Protein 5DMP (pdb70)

InterPro domains:
  IPR014144 DNA ligase D, 3'-phosphoesterase domain [PF13298] (38-152)
  IPR014144 DNA ligase D, 3'-phosphoesterase domain [TIGR02777] (7-168)

Organism: Methanocella paludicola (strain DSM 17711 / JCM 13418 / NBRC 101707 / SANAE) (NCBI:txid304371)

Nearest PDB structures (foldseek):
  5dmp-assembly1_A  TM=1.006E+00  e=1.310E-33  Methanocella paludicola
  3n9b-assembly1_A  TM=9.170E-01  e=1.274E-15  Pseudomonas aeruginosa
  3n9d-assembly1_A  TM=9.110E-01  e=2.313E-15  Pseudomonas aeruginosa
  3p43-assembly1_A  TM=9.200E-01  e=2.801E-14  Methanosarcina barkeri str. Fusaro
  3ta7-assembly1_A  TM=9.296E-01  e=2.029E-12  Candidatus Korarchaeum cryptofilum OPF8

Radius of gyration: 15.75 Å; Cα contacts (8 Å, |Δi|>4): 390; chains: 1; bounding box: 37×42×32 Å

Solvent-accessible surface area: 9295 Å² total; per-residue (Å²): 190,153,111,54,9,0,0,1,0,25,10,64,27,106,144,95,36,10,8,3,8,1,25,11,66,54,45,0,39,4,1,18,1,63,142,0,0,17,37,23,25,164,47,114,32,76,0,25,41,59,135,68,43,88,52,63,44,2,75,64,27,4,61,30,91,141,76,112,222,31,8,5,12,1,0,0,0,0,35,21,20,7,104,24,37,18,65,116,84,103,175,78,50,128,52,53,20,78,90,0,49,104,98,5,85,0,26,4,59,2,65,7,149,33,0,143,4,18,3,3,4,46,105,32,93,77,58,148,162,199,0,6,38,4,42,18,45,190,87,137,82,162,63,107,67,100,65,11,28,173,58,24,51,48,7,39,80,76,51,47,54,31,80,75,0,46,156,119,52

B-factor: mean 38.87, std 13.52, range [20.0, 100.44]

Secondary structure (DSSP, 8-state):
--SSEEEEEEEESSSEEEEEEEEETTEEEEEEETT---S-TT--EEEEEEEEE-GGGGG--EEE-TTSTT-EEEEEEEEEEEEEGGGSSSTTS---HHHHHHHTEEEEEEE-SS-EEEEEEEE-SSSTTT-EEEEEPP----S----HHHH--S-TTT---HHHHHHH-

Sequence (169 aa):
IKHPIYVIQKHDASHLHYDLRLEMGGVLKSWAVPKGPSLDPKVKRLAMPTEDHPIGYATFEGVIPEGQYGGGTVMVWDIGTYRNLREEKPEGSRMTIEQSYDQGKIEVFLEGKKLKGSYALIRTGGIEKRGWLFFKMKEPHEGSYEDIEKAAPDSVLTGRTMDEIAKEG

Structure (mmCIF, N/CA/C/O backbone):
data_5DMP
#
_entry.id   5DMP
#
_cell.length_a   57.070
_cell.length_b   57.070
_cell.length_c   105.041
_cell.angle_alpha   90.000
_cell.angle_beta   90.000
_cell.angle_gamma   120.000
#
_symmetry.space_group_name_H-M   'P 31 2 1'
#
loop_
_entity.id
_entity.type
_entity.pdbx_description
1 polymer 'Uncharacterized protein'
2 non-polymer 1,2-ETHANEDIOL
3 non-polymer 'MAGNESIUM ION'
4 non-polymer oxido(dioxo)vanadium
5 water water
#
loop_
_atom_site.group_PDB
_atom_site.id
_atom_site.type_symbol
_atom_site.label_atom_id
_atom_site.label_alt_id
_atom_site.label_comp_id
_atom_site.label_asym_id
_atom_site.label_entity_id
_atom_site.label_seq_id
_atom_site.pdbx_PDB_ins_code
_atom_site.Cartn_x
_atom_site.Cartn_y
_atom_site.Cartn_z
_atom_s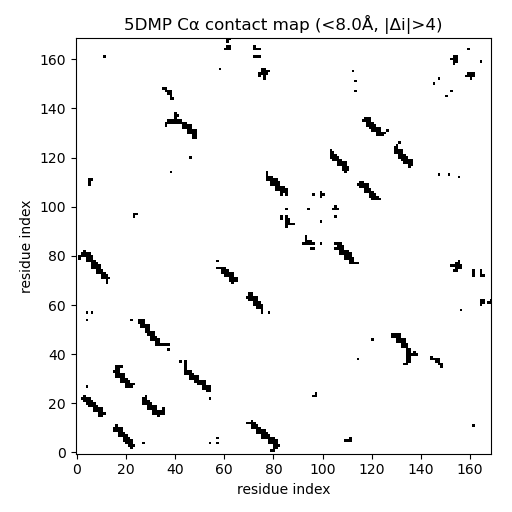ite.occupancy
_atom_site.B_iso_or_equiv
_atom_site.auth_seq_id
_atom_site.auth_comp_id
_atom_site.auth_asym_id
_atom_site.auth_atom_id
_atom_site.pdbx_PDB_model_num
ATOM 1 N N . ILE A 1 1 ? 19.388 11.919 2.766 0.00 30.00 30 ILE A N 1
ATOM 2 C CA . ILE A 1 1 ? 18.780 11.987 1.439 0.00 30.00 30 ILE A CA 1
ATOM 3 C C . ILE A 1 1 ? 18.033 10.800 1.022 1.00 63.53 30 ILE A C 1
ATOM 4 O O . ILE A 1 1 ? 16.897 10.885 1.517 1.00 61.66 30 ILE A O 1
ATOM 9 N N . LYS A 1 2 ? 18.624 9.632 0.754 1.00 59.92 31 LYS A N 1
ATOM 10 C CA . LYS A 1 2 ? 17.845 8.396 0.472 1.00 59.14 31 LYS A CA 1
ATOM 11 C C . LYS A 1 2 ? 17.562 7.593 1.742 1.00 49.87 31 LYS A C 1
ATOM 12 O O . LYS A 1 2 ? 18.356 7.659 2.688 1.00 47.45 31 LYS A O 1
ATOM 18 N N . HIS A 1 3 ? 16.470 6.817 1.715 1.00 39.88 32 HIS A N 1
ATOM 19 C CA . HIS A 1 3 ? 15.978 5.988 2.848 1.00 39.76 32 HIS A CA 1
ATOM 20 C C . HIS A 1 3 ? 16.049 4.475 2.589 1.00 35.43 32 HIS A C 1
ATOM 21 O O . HIS A 1 3 ? 15.927 4.096 1.405 1.00 46.64 32 HIS A O 1
ATOM 28 N N . PRO A 1 4 ? 15.768 3.661 3.616 1.00 36.40 33 PRO A N 1
ATOM 29 C CA . PRO A 1 4 ? 16.355 3.762 4.922 1.00 31.81 33 PRO A CA 1
ATOM 30 C C . PRO A 1 4 ? 17.832 4.034 4.967 1.00 29.54 33 PRO A C 1
ATOM 31 O O . PRO A 1 4 ? 18.593 3.440 4.245 1.00 28.27 33 PRO A O 1
ATOM 35 N N . ILE A 1 5 ? 18.189 5.012 5.764 1.00 25.41 34 ILE A N 1
ATOM 36 C CA . ILE A 1 5 ? 19.573 5.418 5.890 1.00 26.94 34 ILE A CA 1
ATOM 37 C C . ILE A 1 5 ? 20.424 4.359 6.592 1.00 26.57 34 ILE A C 1
ATOM 38 O O . ILE A 1 5 ? 20.006 3.769 7.596 1.00 27.36 34 ILE A O 1
ATOM 43 N N . TYR A 1 6 ? 21.647 4.191 6.071 1.00 25.63 35 TYR A N 1
ATOM 44 C CA . TYR A 1 6 ? 22.797 3.512 6.758 1.00 24.82 35 TYR A CA 1
ATOM 45 C C . TYR A 1 6 ? 23.866 4.608 6.836 1.00 24.38 35 TYR A C 1
ATOM 46 O O . TYR A 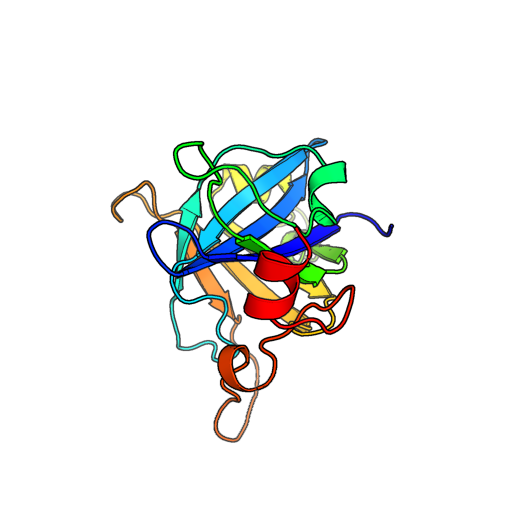1 6 ? 24.091 5.389 5.848 1.00 26.25 35 TYR A O 1
ATOM 55 N N . VAL A 1 7 ? 24.507 4.732 7.993 1.00 24.25 36 VAL A N 1
ATOM 56 C CA . VAL A 1 7 ? 25.644 5.659 8.121 1.00 23.80 36 VAL A CA 1
ATOM 57 C C . VAL A 1 7 ? 26.654 5.065 9.106 1.00 24.39 36 VAL A C 1
ATOM 58 O O . VAL A 1 7 ? 26.276 4.346 10.053 1.00 23.50 36 VAL A O 1
ATOM 62 N N . ILE A 1 8 ? 27.930 5.365 8.893 1.00 23.69 37 ILE A N 1
ATOM 63 C CA . ILE A 1 8 ? 28.940 5.124 9.893 1.00 23.52 37 ILE A CA 1
ATOM 64 C C . ILE A 1 8 ? 29.639 6.457 10.110 1.00 24.96 37 ILE A C 1
ATOM 65 O O . ILE A 1 8 ? 30.139 7.105 9.132 1.00 26.80 37 ILE A O 1
ATOM 70 N N . GLN A 1 9 ? 29.727 6.844 11.372 1.00 21.38 38 GLN A N 1
ATOM 71 C CA . GLN A 1 9 ? 30.532 8.031 11.703 1.00 25.97 38 GLN A CA 1
ATOM 72 C C . GLN A 1 9 ? 31.802 7.541 12.380 1.00 30.33 38 GLN A C 1
ATOM 73 O O . GLN A 1 9 ? 31.754 6.630 13.218 1.00 32.02 38 GLN A O 1
ATOM 79 N N . LYS A 1 10 ? 32.930 8.120 11.980 1.00 28.61 39 LYS A N 1
ATOM 80 C CA . LYS A 1 10 ? 34.217 7.811 12.643 1.00 27.76 39 LYS A CA 1
ATOM 81 C C . LYS A 1 10 ? 34.351 8.873 13.725 1.00 30.36 39 LYS A C 1
ATOM 82 O O . LYS A 1 10 ? 34.148 10.103 13.490 1.00 27.62 39 LYS A O 1
ATOM 88 N N . HIS A 1 11 ? 34.675 8.431 14.954 1.00 28.42 40 HIS A N 1
ATOM 89 C CA . HIS A 1 11 ? 34.462 9.270 16.068 1.00 32.42 40 HIS A CA 1
ATOM 90 C C . HIS A 1 11 ? 35.711 9.256 16.924 1.00 35.25 40 HIS A C 1
ATOM 91 O O . HIS A 1 11 ? 36.087 8.228 17.518 1.00 38.88 40 HIS A O 1
ATOM 98 N N . ASP A 1 12 ? 36.385 10.376 16.950 1.00 36.03 41 ASP A N 1
ATOM 99 C CA . ASP A 1 12 ? 37.571 10.488 17.798 1.00 42.31 41 ASP A CA 1
ATOM 100 C C . ASP A 1 12 ? 37.129 11.084 19.115 1.00 48.83 41 ASP A C 1
ATOM 101 O O . ASP A 1 12 ? 37.002 12.306 19.225 1.00 43.65 41 ASP A O 1
ATOM 106 N N . ALA A 1 13 ? 36.855 10.192 20.075 1.00 59.58 42 ALA A N 1
ATOM 107 C CA . ALA A 1 13 ? 36.387 10.513 21.428 1.00 62.40 42 ALA A CA 1
ATOM 108 C C . ALA A 1 13 ? 37.479 10.173 22.455 1.00 69.20 42 ALA A C 1
ATOM 109 O O . ALA A 1 13 ? 38.677 10.440 22.217 1.00 62.90 42 ALA A O 1
ATOM 111 N N . SER A 1 14 ? 37.061 9.595 23.589 1.00 69.92 43 SER A N 1
ATOM 112 C CA . SER A 1 14 ? 37.979 9.020 24.576 1.00 72.05 43 SER A CA 1
ATOM 113 C C . SER A 1 14 ? 39.012 8.161 23.830 1.00 79.29 43 SER A C 1
ATOM 114 O O . SER A 1 14 ? 40.236 8.438 23.849 1.00 70.44 43 SER A O 1
ATOM 117 N N . HIS A 1 15 ? 38.495 7.132 23.150 1.00 70.40 44 HIS A N 1
ATOM 118 C CA . HIS A 1 15 ? 39.266 6.388 22.159 1.00 57.90 44 HIS A CA 1
ATOM 119 C C . HIS A 1 15 ? 38.618 6.585 20.779 1.00 56.67 44 HIS A C 1
ATOM 120 O O . HIS A 1 15 ? 37.451 7.023 20.667 1.00 58.02 44 HIS A O 1
ATOM 127 N N . LEU A 1 16 ? 39.392 6.285 19.741 1.00 45.53 45 LEU A N 1
ATOM 128 C CA . LEU A 1 16 ? 38.894 6.272 18.372 1.00 47.87 45 LEU A CA 1
ATOM 129 C C . LEU A 1 16 ? 37.883 5.103 18.221 1.00 49.44 45 LEU A C 1
ATOM 130 O O . LEU A 1 16 ? 38.200 3.971 18.591 1.00 44.60 45 LEU A O 1
ATOM 135 N N . HIS A 1 17 ? 36.665 5.362 17.736 1.00 34.05 46 HIS A N 1
ATOM 136 C CA . HIS A 1 17 ? 35.756 4.291 17.433 1.00 33.78 46 HIS A CA 1
ATOM 137 C C . HIS A 1 17 ? 34.813 4.673 16.278 1.00 32.62 46 HIS A C 1
ATOM 138 O O . HIS A 1 17 ? 34.880 5.787 15.743 1.00 34.21 46 HIS A O 1
ATOM 145 N N . TYR A 1 18 ? 34.002 3.725 15.842 1.00 28.65 47 TYR A N 1
ATOM 146 C CA . TYR A 1 18 ? 33.113 3.989 14.717 1.00 29.81 47 TYR A CA 1
ATOM 147 C C . TYR A 1 18 ? 31.717 3.850 15.302 1.00 35.22 47 TYR A C 1
ATOM 148 O O . TYR A 1 18 ? 31.521 3.112 16.282 1.00 40.89 47 TYR A O 1
ATOM 157 N N . ASP A 1 19 ? 30.768 4.624 14.803 1.00 29.95 48 ASP A N 1
ATOM 158 C CA . ASP A 1 19 ? 29.374 4.444 15.219 1.00 28.99 48 ASP A CA 1
ATOM 159 C C . ASP A 1 19 ? 28.637 4.027 13.994 1.00 26.44 48 ASP A C 1
ATOM 160 O O . ASP A 1 19 ? 28.568 4.770 12.989 1.00 27.24 48 ASP A O 1
ATOM 165 N N . LEU A 1 20 ? 28.036 2.845 14.055 1.00 25.35 49 LEU A N 1
ATOM 166 C CA . LEU A 1 20 ? 27.208 2.377 12.962 1.00 25.39 49 LEU A CA 1
ATOM 167 C C . LEU A 1 20 ? 25.723 2.689 13.253 1.00 24.91 49 LEU A C 1
ATOM 168 O O . LEU A 1 20 ? 25.265 2.434 14.371 1.00 25.69 49 LEU A O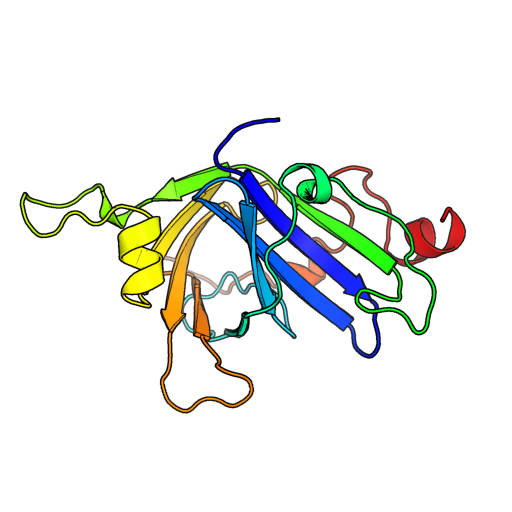 1
ATOM 173 N N . ARG A 1 21 ? 24.974 3.170 12.248 1.00 23.67 50 ARG A N 1
ATOM 174 C CA . ARG A 1 21 ? 23.525 3.432 12.547 1.00 24.25 50 ARG A CA 1
ATOM 175 C C . ARG A 1 21 ? 22.671 3.007 11.396 1.00 24.76 50 ARG A C 1
ATOM 176 O O . ARG A 1 21 ? 23.041 3.108 10.202 1.00 24.00 50 ARG A O 1
ATOM 184 N N . LEU A 1 22 ? 21.513 2.466 11.719 1.00 22.22 51 LEU A N 1
ATOM 185 C CA . LEU A 1 22 ? 20.623 2.057 10.682 1.00 22.66 51 LEU A CA 1
ATOM 186 C C . LEU A 1 22 ? 19.223 2.642 11.008 1.00 24.43 51 LEU A C 1
ATOM 187 O O . LEU A 1 22 ? 18.716 2.456 12.147 1.00 26.39 51 LEU A O 1
ATOM 192 N N . GLU A 1 23 ? 18.593 3.206 9.998 1.00 24.42 52 GLU A N 1
ATOM 193 C CA . GLU A 1 23 ? 17.229 3.793 10.212 1.00 26.88 52 GLU A CA 1
ATOM 194 C C . GLU A 1 23 ? 16.173 2.726 10.358 1.00 29.05 52 GLU A C 1
ATOM 195 O O . GLU A 1 23 ? 15.997 1.882 9.442 1.00 29.16 52 GLU A O 1
ATOM 201 N N . MET A 1 24 ? 15.453 2.756 11.484 1.00 29.99 53 MET A N 1
ATOM 202 C CA . MET A 1 24 ? 14.199 1.994 11.596 1.00 33.44 53 MET A CA 1
ATOM 203 C C . MET A 1 24 ? 13.270 2.609 12.644 1.00 40.93 53 MET A C 1
ATOM 204 O O . MET A 1 24 ? 13.741 3.281 13.595 1.00 38.16 53 MET A O 1
ATOM 209 N N . GLY A 1 25 ? 11.958 2.414 12.454 1.00 42.50 54 GLY A N 1
ATOM 210 C CA . GLY A 1 25 ? 10.966 2.950 13.407 1.00 46.41 54 GLY A CA 1
ATOM 211 C C . GLY A 1 25 ? 11.152 4.431 13.731 1.00 44.95 54 GLY A C 1
ATOM 212 O O . GLY A 1 25 ? 11.003 4.858 14.891 1.00 46.61 54 GLY A O 1
ATOM 213 N N . GLY A 1 26 ? 11.525 5.187 12.708 1.00 37.91 55 GLY A N 1
ATOM 214 C CA . GLY A 1 26 ? 11.671 6.626 12.738 1.00 42.24 55 GLY A CA 1
ATOM 215 C C . GLY A 1 26 ? 12.922 7.171 13.397 1.00 40.68 55 GLY A C 1
ATOM 216 O O . GLY A 1 26 ? 12.997 8.339 13.615 1.00 39.49 55 GLY A O 1
ATOM 217 N N . VAL A 1 27 ? 13.905 6.348 13.745 1.00 35.93 56 VAL A N 1
ATOM 218 C CA . VAL A 1 27 ? 15.126 6.881 14.397 1.00 30.48 56 VAL A CA 1
ATOM 219 C C . VAL A 1 27 ? 16.338 6.141 13.774 1.00 31.32 56 VAL A C 1
ATOM 220 O O . VAL A 1 27 ? 16.125 5.239 12.993 1.00 32.84 56 VAL A O 1
ATOM 224 N N . LEU A 1 28 ? 17.544 6.484 14.209 1.00 27.56 57 LEU A N 1
ATOM 225 C CA . LEU A 1 28 ? 18.735 5.744 13.782 1.00 26.56 57 LEU A CA 1
ATOM 226 C C . LEU A 1 28 ? 19.132 4.857 14.973 1.00 25.08 57 LEU A C 1
ATOM 227 O O . LEU A 1 28 ? 19.626 5.347 15.997 1.00 28.46 57 LEU A O 1
ATOM 232 N N . LYS A 1 29 ? 18.914 3.537 14.866 1.00 26.43 58 LYS A N 1
ATOM 233 C CA . LYS A 1 29 ? 19.413 2.601 15.859 1.00 26.19 58 LYS A CA 1
ATOM 234 C C . LYS A 1 29 ? 20.941 2.517 15.727 1.00 25.92 58 LYS A C 1
ATOM 235 O O . LYS A 1 29 ? 21.428 2.443 14.596 1.00 25.94 58 LYS A O 1
ATOM 241 N N . SER A 1 30 ? 21.673 2.551 16.844 1.00 25.03 59 SER A N 1
ATOM 242 C CA . SER A 1 30 ? 23.082 2.898 16.794 1.00 25.65 59 SER A CA 1
ATOM 243 C C . SER A 1 30 ? 23.879 1.851 17.578 1.00 30.02 59 SER A C 1
ATOM 244 O O . SER A 1 30 ? 23.426 1.365 18.608 1.00 28.97 59 SER A O 1
ATOM 247 N N . TRP A 1 31 ? 25.109 1.633 17.150 1.00 24.15 60 TRP A N 1
ATOM 248 C CA . TRP A 1 31 ? 26.053 0.783 17.867 1.00 26.12 60 TRP A CA 1
ATOM 249 C C . TRP A 1 31 ? 27.416 1.429 17.788 1.00 30.31 60 TRP A C 1
ATOM 250 O O . TRP A 1 31 ? 27.802 1.988 16.725 1.00 28.28 60 TRP A O 1
ATOM 261 N N . ALA A 1 32 ? 28.201 1.317 18.860 1.00 25.65 61 ALA A N 1
ATOM 262 C CA . ALA A 1 32 ? 29.588 1.752 18.784 1.00 27.67 61 ALA A CA 1
ATOM 263 C C . ALA A 1 32 ? 30.444 0.550 18.389 1.00 30.37 61 ALA A C 1
ATOM 264 O O . ALA A 1 32 ? 30.355 -0.508 19.026 1.00 33.27 61 ALA A O 1
ATOM 266 N N . VAL A 1 33 ? 31.295 0.725 17.389 1.00 27.55 62 VAL A N 1
ATOM 267 C CA . VAL A 1 33 ? 32.091 -0.376 16.867 1.00 28.45 62 VAL A CA 1
ATOM 268 C C . VAL A 1 33 ? 33.541 0.024 16.997 1.00 31.90 62 VAL A C 1
ATOM 269 O O . VAL A 1 33 ? 34.092 0.728 16.128 1.00 32.09 62 VAL A O 1
ATOM 273 N N . PRO A 1 34 ? 34.195 -0.390 18.099 1.00 35.89 63 PRO A N 1
ATOM 274 C CA . PRO A 1 34 ? 35.570 0.074 18.384 1.00 36.41 63 PRO A CA 1
ATOM 275 C C . PRO A 1 34 ? 36.540 0.052 17.239 1.00 37.34 63 PRO A C 1
ATOM 276 O O . PRO A 1 34 ? 37.184 1.099 16.999 1.00 46.89 63 PRO A O 1
ATOM 280 N N . LYS A 1 35 ? 36.620 -1.033 16.468 1.00 33.60 64 LYS A N 1
ATOM 281 C CA . LYS A 1 35 ? 37.668 -1.108 15.411 1.00 36.49 64 LYS A CA 1
ATOM 282 C C . LYS A 1 35 ? 37.070 -0.872 14.014 1.00 37.60 64 LYS A C 1
ATOM 283 O O . LYS A 1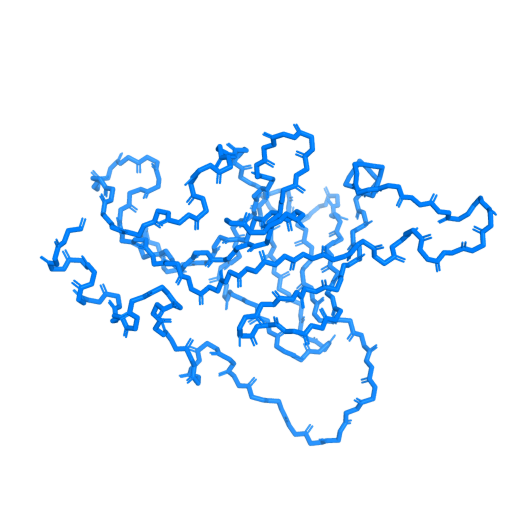 35 ? 37.754 -0.943 12.964 1.00 35.60 64 LYS A O 1
ATOM 289 N N . GLY A 1 36 ? 35.797 -0.532 13.984 1.00 32.12 65 GLY A N 1
ATOM 290 C CA . GLY A 1 36 ? 35.191 -0.278 12.643 1.00 31.05 65 GLY A CA 1
ATOM 291 C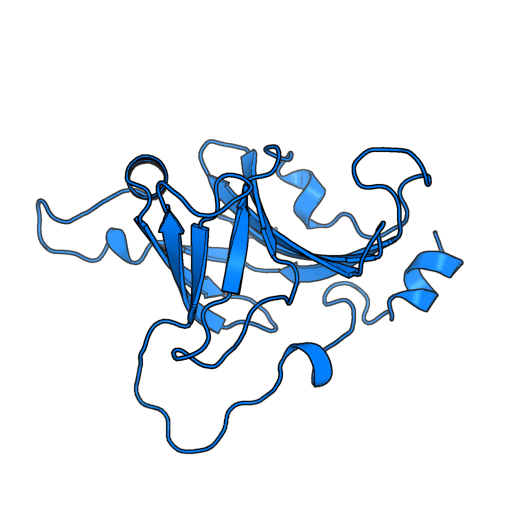 C . GLY A 1 36 ? 34.854 -1.550 11.861 1.00 33.15 65 GLY A C 1
ATOM 292 O O . GLY A 1 36 ? 35.124 -2.702 12.338 1.00 34.66 65 GLY A O 1
ATOM 293 N N . PRO A 1 37 ? 34.215 -1.401 10.674 1.00 28.77 66 PRO A N 1
ATOM 294 C CA . PRO A 1 37 ? 33.780 -2.552 9.912 1.00 28.85 66 PRO A CA 1
ATOM 295 C C . PRO A 1 37 ? 35.007 -3.262 9.343 1.00 30.64 66 PRO A C 1
ATOM 296 O O . PRO A 1 37 ? 36.074 -2.617 9.193 1.00 33.05 66 PRO A O 1
ATOM 300 N N . SER A 1 38 ? 34.846 -4.547 9.084 1.00 29.56 67 SER A N 1
ATOM 301 C CA . SER A 1 38 ? 35.871 -5.262 8.328 1.00 33.29 67 SER A CA 1
ATOM 302 C C . SER A 1 38 ? 35.209 -5.821 7.077 1.00 32.64 67 SER A C 1
ATOM 303 O O . SER A 1 38 ? 34.043 -6.284 7.112 1.00 32.84 67 SER A O 1
ATOM 306 N N . LEU A 1 39 ? 35.957 -5.837 5.952 1.00 28.95 68 LEU A N 1
ATOM 307 C CA . LEU A 1 39 ? 35.463 -6.460 4.709 1.00 28.57 68 LEU A CA 1
ATOM 308 C C . LEU A 1 39 ? 35.592 -7.963 4.738 1.00 28.00 68 LEU A C 1
ATOM 309 O O . LEU A 1 39 ? 35.035 -8.651 3.865 1.00 28.31 68 LEU A O 1
ATOM 314 N N . ASP A 1 40 ? 36.346 -8.498 5.726 1.00 28.63 69 ASP A N 1
ATOM 315 C CA . ASP A 1 40 ? 36.651 -9.952 5.787 1.00 31.18 69 ASP A CA 1
ATOM 316 C C . ASP A 1 40 ? 35.584 -10.674 6.612 1.00 29.28 69 ASP A C 1
ATOM 317 O O . ASP A 1 40 ? 35.434 -10.339 7.775 1.00 31.38 69 ASP A O 1
ATOM 322 N N . PRO A 1 41 ? 34.808 -11.603 6.026 1.00 27.29 70 PRO A N 1
ATOM 323 C CA . PRO A 1 41 ? 33.747 -12.370 6.701 1.00 27.28 70 PRO A CA 1
ATOM 324 C C . PRO A 1 41 ? 34.225 -13.274 7.831 1.00 33.08 70 PRO A C 1
ATOM 325 O O . PRO A 1 41 ? 33.391 -13.777 8.530 1.00 33.72 70 PRO A O 1
ATOM 329 N N . LYS A 1 42 ? 35.545 -13.464 7.971 1.00 33.27 71 LYS A N 1
ATOM 330 C CA . LYS A 1 42 ? 36.120 -14.181 9.135 1.00 34.22 71 LYS A CA 1
ATOM 331 C C . LYS A 1 42 ? 36.380 -13.268 10.353 1.00 37.67 71 LYS A C 1
ATOM 332 O O . LYS A 1 42 ? 36.708 -13.733 11.463 1.00 40.49 71 LYS A O 1
ATOM 338 N N . VAL A 1 43 ? 36.274 -11.952 10.186 1.00 33.19 72 VAL A N 1
ATOM 339 C CA . VAL A 1 43 ? 36.584 -11.077 11.268 1.00 32.02 72 VAL A CA 1
ATOM 340 C C . VAL A 1 43 ? 35.295 -10.740 12.018 1.00 36.58 72 VAL A C 1
ATOM 341 O O . VAL A 1 43 ? 34.286 -10.343 11.411 1.00 33.27 72 VAL A O 1
ATOM 345 N N . LYS A 1 44 ? 35.314 -10.947 13.340 1.00 31.09 73 LYS A N 1
ATOM 346 C CA . LYS A 1 44 ? 34.148 -10.623 14.136 1.00 32.61 73 LYS A CA 1
ATOM 347 C C . LYS A 1 44 ? 34.434 -9.286 14.763 1.00 31.27 73 LYS A C 1
ATOM 348 O O . LYS A 1 44 ? 35.414 -9.150 15.507 1.00 32.53 73 LYS A O 1
ATOM 354 N N . ARG A 1 45 ? 33.564 -8.310 14.524 1.00 26.64 74 ARG A N 1
ATOM 355 C CA . ARG A 1 45 ? 33.737 -7.039 15.232 1.00 26.60 74 ARG A CA 1
ATOM 356 C C . ARG A 1 45 ? 32.694 -6.934 16.347 1.00 28.24 74 ARG A C 1
ATOM 357 O O . ARG A 1 45 ? 31.570 -7.466 16.213 1.00 33.16 74 ARG A O 1
ATOM 365 N N . LEU A 1 46 ? 33.056 -6.347 17.470 1.00 26.34 75 LEU A N 1
ATOM 366 C CA . LEU A 1 46 ? 32.001 -6.220 18.511 1.00 26.97 75 LEU A CA 1
ATOM 367 C C . LEU A 1 46 ? 31.288 -4.855 18.314 1.00 27.85 75 LEU A C 1
ATOM 368 O O . LEU A 1 46 ? 31.934 -3.918 17.930 1.00 28.05 75 LEU A O 1
ATOM 373 N N . ALA A 1 47 ? 30.006 -4.819 18.623 1.00 28.36 76 ALA A N 1
ATOM 374 C CA . ALA A 1 47 ? 29.137 -3.649 18.299 1.00 29.17 76 ALA A CA 1
ATOM 375 C C . ALA A 1 47 ? 28.316 -3.436 19.553 1.00 25.29 76 ALA A C 1
ATOM 376 O O . ALA A 1 47 ? 27.499 -4.274 19.930 1.00 30.17 76 ALA A O 1
ATOM 378 N N . MET A 1 48 ? 28.591 -2.354 20.251 1.00 30.33 77 MET A N 1
ATOM 379 C CA . MET A 1 48 ? 27.910 -2.060 21.529 1.00 31.22 77 MET A CA 1
ATOM 380 C C . MET A 1 48 ? 26.748 -1.053 21.298 1.00 32.57 77 MET A C 1
ATOM 381 O O . MET A 1 48 ? 27.006 0.073 20.891 1.00 29.41 77 MET A O 1
ATOM 386 N N . PRO A 1 49 ? 25.504 -1.451 21.572 1.00 30.42 78 PRO A N 1
ATOM 387 C CA . PRO A 1 49 ? 24.347 -0.565 21.397 1.00 31.18 78 PRO A CA 1
ATOM 388 C C . PRO A 1 49 ? 24.491 0.749 22.137 1.00 36.56 78 PRO A C 1
ATOM 389 O O . PRO A 1 49 ? 24.986 0.807 23.284 1.00 31.32 78 PRO A O 1
ATOM 393 N N . THR A 1 50 ? 24.118 1.827 21.449 1.00 30.09 79 THR A N 1
ATOM 394 C CA . THR A 1 50 ? 24.144 3.141 22.058 1.00 31.04 79 THR A CA 1
ATOM 395 C C . THR A 1 50 ? 22.772 3.749 21.880 1.00 27.40 79 THR A C 1
ATOM 396 O O . THR A 1 50 ? 21.821 3.120 21.385 1.00 29.98 79 THR A O 1
ATOM 400 N N . GLU A 1 51 ? 22.625 5.000 22.261 1.00 28.29 80 GLU A N 1
ATOM 401 C CA . GLU A 1 51 ? 21.331 5.628 22.176 1.00 28.16 80 GLU A CA 1
ATOM 402 C C . GLU A 1 51 ? 20.812 5.761 20.776 1.00 26.65 80 GLU A C 1
ATOM 403 O O . GLU A 1 51 ? 21.588 6.144 19.834 1.00 30.28 80 GLU A O 1
ATOM 409 N N . ASP A 1 52 ? 19.496 5.665 20.630 1.00 28.39 81 ASP A N 1
ATOM 410 C CA . ASP A 1 52 ? 18.895 6.025 19.358 1.00 31.14 81 ASP A CA 1
ATOM 411 C C . ASP A 1 52 ? 19.212 7.483 19.014 1.00 30.25 81 ASP A C 1
ATOM 412 O O . ASP A 1 52 ? 19.290 8.320 19.926 1.00 30.36 81 ASP A O 1
ATOM 417 N N . HIS A 1 53 ? 19.435 7.772 17.736 1.00 28.27 82 HIS A N 1
ATOM 418 C CA . HIS A 1 53 ? 19.750 9.157 17.272 1.00 28.99 82 HIS A CA 1
ATOM 419 C C . HIS A 1 53 ? 18.664 9.615 16.319 1.00 28.20 82 HIS A C 1
ATOM 420 O O . HIS A 1 53 ? 18.020 8.817 15.680 1.00 29.17 82 HIS A O 1
ATOM 427 N N . PRO A 1 54 ? 18.472 10.948 16.189 1.00 27.87 83 PRO A N 1
ATOM 428 C CA . PRO A 1 54 ? 17.535 11.441 15.204 1.00 29.17 83 PRO A CA 1
ATOM 429 C C . PRO A 1 54 ? 18.070 11.191 13.748 1.00 27.24 83 PRO A C 1
ATOM 430 O O . PRO A 1 54 ? 19.279 11.225 13.517 1.00 27.47 83 PRO A O 1
ATOM 434 N N . ILE A 1 55 ? 17.171 10.972 12.828 1.00 28.45 84 ILE A N 1
ATOM 435 C CA . ILE A 1 55 ? 17.520 10.757 11.395 1.00 29.90 84 ILE A CA 1
ATOM 436 C C . ILE A 1 55 ? 18.435 11.848 10.870 1.00 31.20 84 ILE A C 1
ATOM 437 O O . ILE A 1 55 ? 19.406 11.532 10.175 1.00 29.29 84 ILE A O 1
ATOM 442 N N . GLY A 1 56 ? 18.224 13.117 11.260 1.00 29.56 85 GLY A N 1
ATOM 443 C CA . GLY A 1 56 ? 19.060 14.196 10.729 1.00 28.86 85 GLY A CA 1
ATOM 444 C C . GLY A 1 56 ? 20.519 14.181 11.218 1.00 32.15 85 GLY A C 1
ATOM 445 O O . GLY A 1 56 ? 21.389 14.779 10.589 1.00 33.45 85 GLY A O 1
ATOM 446 N N . TYR A 1 57 ? 20.814 13.455 12.314 1.00 28.45 86 TYR A N 1
ATOM 447 C CA . TYR A 1 57 ? 22.209 13.254 12.745 1.00 26.65 86 TYR A CA 1
ATOM 448 C C . TYR A 1 57 ? 23.089 12.490 11.754 1.00 27.04 86 TYR A C 1
ATOM 449 O O . TYR A 1 57 ? 24.334 12.564 11.820 1.00 27.50 86 TYR A O 1
ATOM 458 N N . ALA A 1 58 ? 22.476 11.787 10.808 1.00 26.57 87 ALA A N 1
ATOM 459 C CA . ALA A 1 58 ? 23.304 11.009 9.827 1.00 25.21 87 ALA A CA 1
ATOM 460 C C . ALA A 1 58 ? 24.345 11.847 9.054 1.00 30.63 87 ALA A C 1
ATOM 461 O O . ALA A 1 58 ? 25.404 11.347 8.636 1.00 32.17 87 ALA A O 1
ATOM 463 N N . THR A 1 59 ? 24.072 13.138 8.836 1.00 29.01 88 THR A N 1
ATOM 464 C CA . THR A 1 59 ? 25.072 13.973 8.111 1.00 26.72 88 THR A CA 1
ATOM 465 C C . THR A 1 59 ? 25.790 14.935 9.064 1.00 30.72 88 THR A C 1
ATOM 466 O O . THR A 1 59 ? 26.450 15.868 8.597 1.00 30.11 88 THR A O 1
ATOM 470 N N . PHE A 1 60 ? 25.720 14.710 10.387 1.00 27.46 89 PHE A N 1
ATOM 471 C CA . PHE A 1 60 ? 26.471 15.555 11.302 1.00 27.82 89 PHE A CA 1
ATOM 472 C C . PHE A 1 60 ? 27.967 15.254 11.179 1.00 31.78 89 PHE A C 1
ATOM 473 O O . PHE A 1 60 ? 28.377 14.082 11.369 1.00 28.34 89 PHE A O 1
ATOM 481 N N . GLU A 1 61 ? 28.778 16.282 10.863 1.00 26.40 90 GLU A N 1
ATOM 482 C CA . GLU A 1 61 ? 30.235 16.126 10.814 1.00 28.32 90 GLU A CA 1
ATOM 483 C C . GLU A 1 61 ? 30.778 17.380 11.465 1.00 30.58 90 GLU A C 1
ATOM 484 O O . GLU A 1 61 ? 30.398 18.457 11.004 1.00 31.39 90 GLU A O 1
ATOM 490 N N . GLY A 1 62 ? 31.573 17.284 12.526 1.00 27.75 91 GLY A N 1
ATOM 491 C CA . GLY A 1 62 ? 31.999 18.527 13.253 1.00 29.62 91 GLY A CA 1
ATOM 492 C C . GLY A 1 62 ? 32.482 18.132 14.642 1.00 34.69 91 GLY A C 1
ATOM 493 O O . GLY A 1 62 ? 32.909 17.005 14.852 1.00 32.72 91 GLY A O 1
ATOM 494 N N . VAL A 1 63 ? 32.356 19.021 15.614 1.00 28.50 92 VAL A N 1
ATOM 495 C CA . VAL A 1 63 ? 32.992 18.795 16.901 1.00 30.89 92 VAL A CA 1
ATOM 496 C C . VAL A 1 63 ? 31.944 18.953 17.981 1.00 33.73 92 VAL A C 1
ATOM 497 O O . VAL A 1 63 ? 31.162 19.900 17.944 1.00 31.85 92 VAL A O 1
ATOM 501 N N . ILE A 1 64 ? 31.941 17.997 18.920 1.00 31.23 93 ILE A N 1
ATOM 502 C CA . ILE A 1 64 ? 31.060 18.048 20.123 1.00 32.65 93 ILE A CA 1
ATOM 503 C C . ILE A 1 64 ? 31.961 18.385 21.313 1.00 35.74 93 ILE A C 1
ATOM 504 O O . ILE A 1 64 ? 33.083 17.848 21.398 1.00 32.11 93 ILE A O 1
ATOM 509 N N . PRO A 1 65 ? 31.534 19.322 22.195 1.00 34.47 94 PRO A N 1
ATOM 510 C CA . PRO A 1 65 ? 32.467 19.714 23.298 1.00 34.84 94 PRO A CA 1
ATOM 511 C C . PRO A 1 65 ? 32.957 18.509 24.129 1.00 31.57 94 PRO A C 1
ATOM 512 O O . PRO A 1 65 ? 32.163 17.596 24.462 1.00 34.43 94 PRO A O 1
ATOM 516 N N . GLU A 1 66 ? 34.258 18.526 24.394 1.00 39.05 95 GLU A N 1
ATOM 517 C CA . GLU A 1 66 ? 34.944 17.574 25.265 1.00 47.12 95 GLU A CA 1
ATOM 518 C C . GLU A 1 66 ? 34.228 17.549 26.600 1.00 48.57 95 GLU A C 1
ATOM 519 O O . GLU A 1 66 ? 33.888 18.602 27.165 1.00 50.06 95 GLU A O 1
ATOM 525 N N . GLY A 1 67 ? 33.930 16.362 27.068 1.00 44.13 96 GLY A N 1
ATOM 526 C CA . GLY A 1 67 ? 33.206 16.215 28.332 1.00 46.88 96 GLY A CA 1
ATOM 527 C C . GLY A 1 67 ? 31.723 15.939 28.172 1.00 50.60 96 GLY A C 1
ATOM 528 O O . GLY A 1 67 ? 31.049 15.648 29.174 1.00 49.86 96 GLY A O 1
ATOM 529 N N . GLN A 1 68 ? 31.194 16.015 26.939 1.00 36.29 97 GLN A N 1
ATOM 530 C CA . GLN A 1 68 ? 29.807 15.632 26.705 1.00 33.31 97 GLN A CA 1
ATOM 531 C C . GLN A 1 68 ? 29.718 14.277 26.157 1.00 32.94 97 GLN A C 1
ATOM 532 O O . GLN A 1 68 ? 30.688 13.813 25.574 1.00 41.02 97 GLN A O 1
ATOM 538 N N . TYR A 1 69 ? 28.561 13.635 26.270 1.00 33.86 98 TYR A N 1
ATOM 539 C CA . TYR A 1 69 ? 28.335 12.410 25.507 1.00 38.13 98 TYR A CA 1
ATOM 540 C C . TYR A 1 69 ? 28.462 12.750 24.028 1.00 45.01 98 TYR A C 1
ATOM 541 O O . TYR A 1 69 ? 27.854 13.698 23.561 1.00 37.85 98 TYR A O 1
ATOM 550 N N . GLY A 1 70 ? 29.286 11.973 23.320 1.00 47.70 99 GLY A N 1
ATOM 551 C CA . GLY A 1 70 ? 29.516 12.188 21.901 1.00 44.85 99 GLY A CA 1
ATOM 552 C C . GLY A 1 70 ? 30.648 13.159 21.706 1.00 41.65 99 GLY A C 1
ATOM 553 O O . GLY A 1 70 ? 30.913 13.526 20.562 1.00 50.28 99 GLY A O 1
ATOM 554 N N . GLY A 1 71 ? 31.291 13.589 22.817 1.00 39.06 100 GLY A N 1
ATOM 555 C CA . GLY A 1 71 ? 32.428 14.563 22.873 1.00 39.42 100 GLY A CA 1
ATOM 556 C C . GLY A 1 71 ? 33.591 14.157 21.958 1.00 49.49 100 GLY A C 1
ATOM 557 O O . GLY A 1 71 ? 33.935 12.959 21.903 1.00 45.45 100 GLY A O 1
ATOM 558 N N . GLY A 1 72 ? 34.182 15.132 21.251 1.00 39.54 101 GLY A N 1
ATOM 559 C CA . GLY A 1 72 ? 35.267 14.861 20.281 1.00 33.35 101 GLY A CA 1
ATOM 560 C C . GLY A 1 72 ? 34.883 15.220 18.837 1.00 32.84 101 GLY A C 1
ATOM 561 O O . GLY A 1 72 ? 33.995 16.081 18.601 1.00 34.83 101 GLY A O 1
ATOM 562 N N . THR A 1 73 ? 35.572 14.599 17.893 1.00 28.27 102 THR A N 1
ATOM 563 C CA . THR A 1 73 ? 35.427 14.951 16.462 1.00 30.48 102 THR A CA 1
ATOM 564 C C . THR A 1 73 ? 34.647 13.843 15.811 1.00 30.21 102 THR A C 1
ATOM 565 O O . THR A 1 73 ? 34.928 12.698 16.038 1.00 28.69 102 THR A O 1
ATOM 569 N N . VAL A 1 74 ? 33.668 14.219 14.993 1.00 27.91 103 VAL A N 1
ATOM 570 C CA . VAL A 1 74 ? 32.789 13.276 14.335 1.00 25.21 103 VAL A CA 1
ATOM 571 C C . VAL A 1 74 ? 32.915 13.483 12.840 1.00 28.58 103 VAL A C 1
ATOM 572 O O . VAL A 1 74 ? 32.729 14.612 12.340 1.00 30.60 103 VAL A O 1
ATOM 576 N N . MET A 1 75 ? 33.237 12.402 12.147 1.00 25.94 104 MET A N 1
ATOM 577 C CA . MET A 1 75 ? 33.353 12.399 10.703 1.00 27.57 104 MET A CA 1
ATOM 578 C C . MET A 1 75 ? 32.278 11.511 10.123 1.00 25.82 104 MET A C 1
ATOM 579 O O . MET A 1 75 ? 32.053 10.413 10.645 1.00 28.48 104 MET A O 1
ATOM 584 N N . VAL A 1 76 ? 31.644 11.911 9.026 1.00 26.67 105 VAL A N 1
ATOM 585 C CA . VAL A 1 76 ? 30.702 11.019 8.363 1.00 25.49 105 VAL A CA 1
ATOM 586 C C . VAL A 1 76 ? 31.576 10.180 7.466 1.00 25.63 105 VAL A C 1
ATOM 587 O O . VAL A 1 76 ? 32.067 10.624 6.422 1.00 25.78 105 VAL A O 1
ATOM 591 N N . TRP A 1 77 ? 31.819 8.960 7.926 1.00 25.36 106 TRP A N 1
ATOM 592 C CA . TRP A 1 77 ? 32.804 8.088 7.336 1.00 27.64 106 TRP A CA 1
ATOM 593 C C . TRP A 1 77 ? 32.236 7.278 6.159 1.00 25.71 106 TRP A C 1
ATOM 594 O O . TRP A 1 77 ? 32.953 7.005 5.199 1.00 26.47 106 TRP A O 1
ATOM 605 N N . ASP A 1 78 ? 30.948 6.854 6.203 1.00 22.88 107 ASP A N 1
ATOM 606 C CA . ASP A 1 78 ? 30.323 6.260 5.052 1.00 23.68 107 ASP A CA 1
ATOM 607 C C . ASP A 1 78 ? 28.835 6.525 5.204 1.00 24.43 107 ASP A C 1
ATOM 608 O O . ASP A 1 78 ? 28.360 6.738 6.328 1.00 23.98 107 ASP A O 1
ATOM 613 N N . ILE A 1 79 ? 28.118 6.605 4.103 1.00 26.82 108 ILE A N 1
ATOM 614 C CA . ILE A 1 79 ? 26.674 6.875 4.192 1.00 27.12 108 ILE A CA 1
ATOM 615 C C . ILE A 1 79 ? 26.013 6.277 2.929 1.00 26.98 108 ILE A C 1
ATOM 616 O O . ILE A 1 79 ? 26.637 6.080 1.858 1.00 27.42 108 ILE A O 1
ATOM 621 N N . GLY A 1 80 ? 24.753 5.918 3.050 1.00 25.88 109 GLY A N 1
ATOM 622 C CA . GLY A 1 80 ? 23.990 5.424 1.908 1.00 28.65 109 GLY A CA 1
ATOM 623 C C . GLY A 1 80 ? 22.674 4.906 2.476 1.00 27.53 109 GLY A C 1
ATOM 624 O O . GLY A 1 80 ? 22.063 5.522 3.346 1.00 28.66 109 GLY A O 1
ATOM 625 N N . THR A 1 81 ? 22.249 3.781 1.954 1.00 26.11 110 THR A N 1
ATOM 626 C CA . THR A 1 81 ? 20.995 3.175 2.352 1.00 27.06 110 THR A CA 1
ATOM 627 C C . THR A 1 81 ? 21.267 1.687 2.576 1.00 26.55 110 THR A C 1
ATOM 628 O O . THR A 1 81 ? 22.439 1.253 2.461 1.00 27.18 110 THR A O 1
ATOM 632 N N . TYR A 1 82 ? 20.247 0.908 2.931 1.00 25.80 111 TYR A N 1
ATOM 633 C CA . TYR A 1 82 ? 20.451 -0.539 3.042 1.00 26.48 111 TYR A CA 1
ATOM 634 C C . TYR A 1 82 ? 19.172 -1.244 2.675 1.00 29.75 111 TYR A C 1
ATOM 635 O O . TYR A 1 82 ? 18.108 -0.610 2.637 1.00 30.71 111 TYR A O 1
ATOM 644 N N . ARG A 1 83 ? 19.265 -2.541 2.423 1.00 26.66 112 ARG A N 1
ATOM 645 C CA . ARG A 1 83 ? 18.105 -3.360 2.118 1.00 31.61 112 ARG A CA 1
ATOM 646 C C . ARG A 1 83 ? 18.089 -4.472 3.160 1.00 32.82 112 ARG A C 1
ATOM 647 O O . ARG A 1 83 ? 19.133 -5.025 3.546 1.00 29.83 112 ARG A O 1
ATOM 655 N N . ASN A 1 84 ? 16.886 -4.838 3.594 1.00 28.31 113 ASN A N 1
ATOM 656 C CA . ASN A 1 84 ? 16.779 -5.864 4.623 1.00 30.29 113 ASN A CA 1
ATOM 657 C C . ASN A 1 84 ? 16.740 -7.241 3.910 1.00 31.83 113 ASN A C 1
ATOM 658 O O . ASN A 1 84 ? 15.732 -7.563 3.265 1.00 32.98 113 ASN A O 1
ATOM 663 N N . LEU A 1 85 ? 17.801 -8.054 4.049 1.00 29.81 114 LEU A N 1
ATOM 664 C CA . LEU A 1 85 ? 17.859 -9.347 3.356 1.00 27.49 114 LEU A CA 1
ATOM 665 C C . LEU A 1 85 ? 16.826 -10.327 3.930 1.00 31.85 114 LEU A C 1
ATOM 666 O O . LEU A 1 85 ? 16.452 -11.297 3.242 1.00 34.67 114 LEU A O 1
ATOM 671 N N . ARG A 1 86 ? 16.405 -10.102 5.175 1.00 32.75 115 ARG A N 1
ATOM 672 C CA . ARG A 1 86 ? 15.464 -11.048 5.823 1.00 34.73 115 ARG A CA 1
ATOM 673 C C . ARG A 1 86 ? 14.021 -10.968 5.334 1.00 40.33 115 ARG A C 1
ATOM 674 O O . ARG A 1 86 ? 13.193 -11.780 5.762 1.00 41.60 115 ARG A O 1
ATOM 682 N N . GLU A 1 87 ? 13.723 -10.007 4.458 1.00 42.21 116 GLU A N 1
ATOM 683 C CA . GLU A 1 87 ? 12.455 -9.976 3.662 1.00 47.54 116 GLU A CA 1
ATOM 684 C C . GLU A 1 87 ? 12.480 -10.864 2.450 1.00 54.89 116 GLU A C 1
ATOM 685 O O . GLU A 1 87 ? 11.408 -11.185 1.877 1.00 43.26 116 GLU A O 1
ATOM 691 N N . GLU A 1 88 ? 13.682 -11.286 2.056 1.00 44.17 117 GLU A N 1
ATOM 692 C CA . GLU A 1 88 ? 13.844 -12.161 0.869 1.00 41.44 117 GLU A CA 1
ATOM 693 C C . GLU A 1 88 ? 13.809 -13.621 1.124 1.00 49.47 117 GLU A C 1
ATOM 694 O O . GLU A 1 88 ? 14.738 -14.364 0.793 1.00 44.59 117 GLU A O 1
ATOM 700 N N . LYS A 1 89 ? 12.695 -14.075 1.696 1.00 43.07 118 LYS A N 1
ATOM 701 C CA . LYS A 1 89 ? 12.657 -15.425 2.243 1.00 47.41 118 LYS A CA 1
ATOM 702 C C . LYS A 1 89 ? 11.322 -16.051 1.890 1.00 40.12 118 LYS A C 1
ATOM 703 O O . LYS A 1 89 ? 10.390 -15.331 1.563 1.00 44.61 118 LYS A O 1
ATOM 709 N N . PRO A 1 90 ? 11.235 -17.383 1.964 1.00 46.70 119 PRO A N 1
ATOM 710 C CA . PRO A 1 90 ? 9.911 -17.999 1.792 1.00 46.70 119 PRO A CA 1
ATOM 711 C C . PRO A 1 90 ? 8.941 -17.590 2.940 1.00 52.56 119 PRO A C 1
ATOM 712 O O . PRO A 1 90 ? 9.382 -17.031 3.978 1.00 49.63 119 PRO A O 1
ATOM 716 N N . GLU A 1 91 ? 7.641 -17.815 2.732 1.00 64.18 120 GLU A N 1
ATOM 717 C CA . GLU A 1 91 ? 6.584 -17.285 3.627 1.00 66.24 120 GLU A CA 1
ATOM 718 C C . GLU A 1 91 ? 6.834 -17.874 4.999 1.00 65.66 120 GLU A C 1
ATOM 719 O O . GLU A 1 91 ? 7.123 -19.070 5.112 1.00 65.80 120 GLU A O 1
ATOM 725 N N . GLY A 1 92 ? 6.798 -17.054 6.037 1.00 64.12 121 GLY A N 1
ATOM 726 C CA . GLY A 1 92 ? 7.033 -17.606 7.362 1.00 60.01 121 GLY A CA 1
ATOM 727 C C . GLY A 1 92 ? 8.499 -17.765 7.705 1.00 61.44 121 GLY A C 1
ATOM 728 O O . GLY A 1 92 ? 8.841 -18.376 8.710 1.00 68.04 121 GLY A O 1
ATOM 729 N N . SER A 1 93 ? 9.382 -17.239 6.866 1.00 50.78 122 SER A N 1
ATOM 730 C CA . SER A 1 93 ? 10.746 -16.955 7.292 1.00 52.21 122 SER A CA 1
ATOM 731 C C . SER A 1 93 ? 11.041 -15.451 7.166 1.00 47.53 122 SER A C 1
ATOM 732 O O . SER A 1 93 ? 12.140 -15.017 7.459 1.00 47.51 122 SER A O 1
ATOM 735 N N . ARG A 1 94 ? 10.089 -14.694 6.638 1.00 43.98 123 ARG A N 1
ATOM 736 C CA . ARG A 1 94 ? 10.312 -13.273 6.379 1.00 45.07 123 ARG A CA 1
ATOM 737 C C . ARG A 1 94 ? 10.283 -12.527 7.714 1.00 52.67 123 ARG A C 1
ATOM 738 O O . ARG A 1 94 ? 9.530 -12.914 8.613 1.00 47.30 123 ARG A O 1
ATOM 746 N N . MET A 1 95 ? 11.153 -11.525 7.863 1.00 39.80 124 MET A N 1
ATOM 747 C CA . MET A 1 95 ? 11.293 -10.747 9.088 1.00 39.55 124 MET A CA 1
ATOM 748 C C . MET A 1 95 ? 11.473 -9.295 8.657 1.00 40.74 124 MET A C 1
ATOM 749 O O . MET A 1 95 ? 12.364 -9.021 7.832 1.00 39.69 124 MET A O 1
ATOM 754 N N . THR A 1 96 ? 10.650 -8.359 9.162 1.00 36.82 125 THR A N 1
ATOM 755 C CA . THR A 1 96 ? 10.866 -6.909 8.910 1.00 35.51 125 THR A CA 1
ATOM 756 C C . THR A 1 96 ? 12.146 -6.505 9.650 1.00 31.74 125 THR A C 1
ATOM 757 O O . THR A 1 96 ? 12.702 -7.301 10.394 1.00 34.07 125 THR A O 1
ATOM 761 N N . ILE A 1 97 ? 12.659 -5.294 9.419 1.00 36.37 126 ILE A N 1
ATOM 762 C CA . ILE A 1 97 ? 13.879 -4.881 10.075 1.00 34.17 126 ILE A CA 1
ATOM 763 C C . ILE A 1 97 ? 13.654 -4.757 11.581 1.00 36.83 126 ILE A C 1
ATOM 764 O O . ILE A 1 97 ? 14.515 -5.125 12.385 1.00 34.07 126 ILE A O 1
ATOM 769 N N . GLU A 1 98 ? 12.464 -4.248 11.982 1.00 36.91 127 GLU A N 1
ATOM 770 C CA . GLU A 1 98 ? 12.151 -4.163 13.393 1.00 39.38 127 GLU A CA 1
ATOM 771 C C . GLU A 1 98 ? 12.046 -5.538 14.040 1.00 34.96 127 GLU A C 1
ATOM 772 O O . GLU A 1 98 ? 12.570 -5.742 15.139 1.00 38.97 127 GLU A O 1
ATOM 778 N N . GLN A 1 99 ? 11.402 -6.489 13.364 1.00 39.19 128 GLN A N 1
ATOM 779 C CA . GLN A 1 99 ? 11.344 -7.899 13.871 1.00 39.53 128 GLN A CA 1
ATOM 780 C C . GLN A 1 99 ? 12.738 -8.511 13.950 1.00 38.04 128 GLN A C 1
ATOM 781 O O . GLN A 1 99 ? 13.075 -9.197 14.933 1.00 34.87 128 GLN A O 1
ATOM 787 N N . SER A 1 100 ? 13.542 -8.264 12.903 1.00 35.88 129 SER A N 1
ATOM 788 C CA . SER A 1 100 ? 14.975 -8.631 12.959 1.00 34.67 129 SER A CA 1
ATOM 789 C C . SER A 1 100 ? 15.707 -8.067 14.168 1.00 32.21 129 SER A C 1
ATOM 790 O O . SER A 1 100 ? 16.448 -8.804 14.863 1.00 33.98 129 SER A O 1
ATOM 793 N N . TYR A 1 101 ? 15.553 -6.757 14.430 1.00 31.49 130 TYR A N 1
ATOM 794 C CA . TYR A 1 101 ? 16.253 -6.136 15.525 1.00 32.87 130 TYR A CA 1
ATOM 795 C C . TYR A 1 101 ? 15.780 -6.765 16.858 1.00 35.20 130 TYR A C 1
ATOM 796 O O . TYR A 1 101 ? 16.612 -7.172 17.700 1.00 34.22 130 TYR A O 1
ATOM 805 N N . ASP A 1 102 ? 14.443 -6.834 17.016 1.00 38.26 131 ASP A N 1
ATOM 806 C CA . ASP A 1 102 ? 13.847 -7.478 18.221 1.00 42.01 131 ASP A CA 1
ATOM 807 C C . ASP A 1 102 ? 14.350 -8.894 18.423 1.00 40.41 131 ASP A C 1
ATOM 808 O O . ASP A 1 102 ? 14.694 -9.244 19.524 1.00 41.64 131 ASP A O 1
ATOM 813 N N . GLN A 1 103 ? 14.469 -9.678 17.359 1.00 41.38 132 GLN A N 1
ATOM 814 C CA . GLN A 1 103 ? 15.030 -11.022 17.489 1.00 39.29 132 GLN A CA 1
ATOM 815 C C . GLN A 1 103 ? 16.566 -11.091 17.695 1.00 42.03 132 GLN A C 1
ATOM 816 O O . GLN A 1 103 ? 17.101 -12.151 18.031 1.00 39.61 132 GLN A O 1
ATOM 822 N N . GLY A 1 104 ? 17.291 -9.987 17.502 1.00 37.22 133 GLY A N 1
ATOM 823 C CA . GLY A 1 104 ? 18.767 -10.002 17.684 1.00 32.63 133 GLY A CA 1
ATOM 824 C C . GLY A 1 104 ? 19.506 -10.626 16.490 1.00 32.56 133 GLY A C 1
ATOM 825 O O . GLY A 1 104 ? 20.632 -11.142 16.645 1.00 32.30 133 GLY A O 1
ATOM 826 N N . LYS A 1 105 ? 18.875 -10.591 15.305 1.00 31.42 134 LYS A N 1
ATOM 827 C CA . LYS A 1 105 ? 19.521 -11.097 14.092 1.00 31.41 134 LYS A CA 1
ATOM 828 C C . LYS A 1 105 ? 19.182 -10.226 12.890 1.00 28.07 134 LYS A C 1
ATOM 829 O O . LYS A 1 105 ? 18.091 -10.305 12.304 1.00 28.89 134 LYS A O 1
ATOM 835 N N . ILE A 1 106 ? 20.126 -9.358 12.519 1.00 30.56 135 ILE A N 1
ATOM 836 C CA . ILE A 1 106 ? 19.863 -8.437 11.429 1.00 28.82 135 ILE A CA 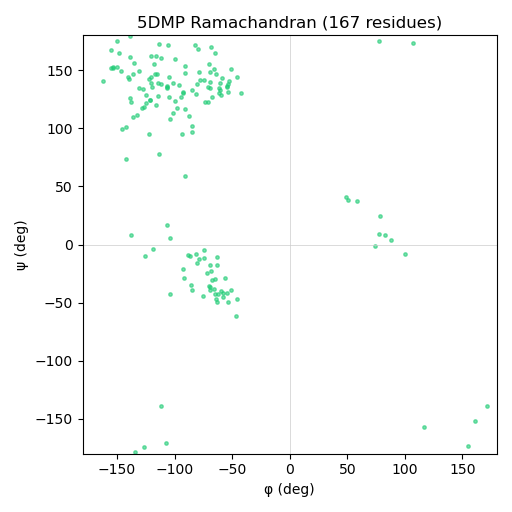1
ATOM 837 C C . ILE A 1 106 ? 20.818 -8.829 10.289 1.00 27.00 135 ILE A C 1
ATOM 838 O O . ILE A 1 106 ? 22.046 -8.980 10.519 1.00 27.18 135 ILE A O 1
ATOM 843 N N . GLU A 1 107 ? 20.252 -9.023 9.107 1.00 25.98 136 GLU A N 1
ATOM 844 C CA . GLU A 1 107 ? 21.078 -9.265 7.877 1.00 26.72 136 GLU A CA 1
ATOM 845 C C . GLU A 1 107 ? 20.675 -8.284 6.823 1.00 29.10 136 GLU A C 1
ATOM 846 O O . GLU A 1 107 ? 19.507 -8.293 6.387 1.00 27.71 136 GLU A O 1
ATOM 852 N N . VAL A 1 108 ? 21.629 -7.421 6.399 1.00 26.01 137 VAL A N 1
ATOM 853 C CA . VAL A 1 108 ? 21.284 -6.326 5.493 1.00 25.84 137 VAL A CA 1
ATOM 854 C C . VAL A 1 108 ? 22.325 -6.226 4.364 1.00 27.46 137 VAL A C 1
ATOM 855 O O . VAL A 1 108 ? 23.508 -6.675 4.528 1.00 25.97 137 VAL A O 1
ATOM 859 N N . PHE A 1 109 ? 21.899 -5.654 3.250 1.00 24.78 138 PHE A N 1
ATOM 860 C CA . PHE A 1 109 ? 22.819 -5.356 2.192 1.00 25.76 138 PHE A CA 1
ATOM 861 C C . PHE A 1 109 ? 23.104 -3.846 2.320 1.00 25.28 138 PHE A C 1
ATOM 862 O O . PHE A 1 109 ? 22.186 -3.033 2.130 1.00 26.33 138 PHE A O 1
ATOM 870 N N . LEU A 1 110 ? 24.334 -3.482 2.676 1.00 24.80 139 LEU A N 1
ATOM 871 C CA . LEU A 1 110 ? 24.623 -2.052 2.872 1.00 25.09 139 LEU A CA 1
ATOM 872 C C . LEU A 1 110 ? 24.964 -1.467 1.471 1.00 27.70 139 LEU A C 1
ATOM 873 O O . LEU A 1 110 ? 25.778 -2.034 0.708 1.00 28.60 139 LEU A O 1
ATOM 878 N N . GLU A 1 111 ? 24.365 -0.325 1.158 1.00 28.67 140 GLU A N 1
ATOM 879 C CA . GLU A 1 111 ? 24.655 0.397 -0.090 1.00 29.32 140 GLU A CA 1
ATOM 880 C C . GLU A 1 111 ? 25.339 1.716 0.259 1.00 30.01 140 GLU A C 1
ATOM 881 O O . GLU A 1 111 ? 24.736 2.822 0.269 1.00 30.13 140 GLU A O 1
ATOM 887 N N . GLY A 1 112 ? 26.606 1.614 0.569 1.00 26.61 141 GLY A N 1
ATOM 888 C CA . GLY A 1 112 ? 27.390 2.765 0.923 1.00 26.94 141 GLY A CA 1
ATOM 889 C C . GLY A 1 112 ? 28.384 3.141 -0.192 1.00 29.31 141 GLY A C 1
ATOM 890 O O . GLY A 1 112 ? 28.379 2.532 -1.312 1.00 30.31 141 GLY A O 1
ATOM 891 N N . LYS A 1 113 ? 29.277 4.072 0.115 1.00 31.62 142 LYS A N 1
ATOM 892 C CA . LYS A 1 113 ? 30.390 4.390 -0.764 1.00 32.67 142 LYS A CA 1
ATOM 893 C C . LYS A 1 113 ? 31.597 3.551 -0.383 1.00 35.13 142 LYS A C 1
ATOM 894 O O . LYS A 1 113 ? 32.427 3.243 -1.257 1.00 39.21 142 LYS A O 1
ATOM 900 N N . LYS A 1 114 ? 31.718 3.173 0.887 1.00 28.77 143 LYS A N 1
ATOM 901 C CA . LYS A 1 114 ? 32.869 2.386 1.302 1.00 28.23 143 LYS A CA 1
ATOM 902 C C . LYS A 1 114 ? 32.510 0.917 1.512 1.00 35.25 143 LYS A C 1
ATOM 903 O O . LYS A 1 114 ? 33.298 0.001 1.158 1.00 35.49 143 LYS A O 1
ATOM 909 N N . LEU A 1 115 ? 31.364 0.685 2.136 1.00 28.43 144 LEU A N 1
ATOM 910 C CA . LEU A 1 115 ? 30.830 -0.669 2.353 1.00 27.46 144 LEU A CA 1
ATOM 911 C C . LEU A 1 115 ? 29.701 -0.925 1.403 1.00 30.20 144 LEU A C 1
ATOM 912 O O . LEU A 1 115 ? 28.764 -0.109 1.278 1.00 29.89 144 LEU A O 1
ATOM 917 N N . LYS A 1 116 ? 29.778 -2.028 0.663 1.00 28.72 145 LYS A N 1
ATOM 918 C CA . LYS A 1 116 ? 28.708 -2.352 -0.288 1.00 31.49 145 LYS A CA 1
ATOM 919 C C . LYS A 1 116 ? 28.588 -3.803 -0.302 1.00 36.69 145 LYS A C 1
ATOM 920 O O . LYS A 1 116 ? 29.340 -4.481 -1.015 1.00 40.61 145 LYS A O 1
ATOM 926 N N . GLY A 1 117 ? 27.631 -4.322 0.412 1.00 27.27 146 GLY A N 1
ATOM 927 C CA . GLY A 1 117 ? 27.456 -5.786 0.379 1.00 26.51 146 GLY A CA 1
ATOM 928 C C . GLY A 1 117 ? 26.788 -6.251 1.653 1.00 27.03 146 GLY A C 1
ATOM 929 O O . GLY A 1 117 ? 26.301 -5.418 2.446 1.00 26.11 146 GLY A O 1
ATOM 930 N N . SER A 1 118 ? 26.690 -7.568 1.807 1.00 24.27 147 SER A N 1
ATOM 931 C CA . SER A 1 118 ? 25.913 -8.153 2.891 1.00 25.39 147 SER A CA 1
ATOM 932 C C . SER A 1 118 ? 26.666 -8.186 4.218 1.00 29.54 147 SER A C 1
ATOM 933 O O . SER A 1 118 ? 27.823 -8.627 4.257 1.00 27.31 147 SER A O 1
ATOM 936 N N . TYR A 1 119 ? 26.015 -7.692 5.300 1.00 25.42 148 TYR A N 1
ATOM 937 C CA . TYR A 1 119 ? 26.574 -7.631 6.642 1.00 24.92 148 TYR A CA 1
ATOM 938 C C . TYR A 1 119 ? 25.509 -8.103 7.642 1.00 23.22 148 TYR A C 1
ATOM 939 O O . TYR A 1 119 ? 24.297 -7.968 7.392 1.00 25.72 148 TYR A O 1
ATOM 948 N N . ALA A 1 120 ? 26.016 -8.747 8.694 1.00 23.94 149 ALA A N 1
ATOM 949 C CA . ALA A 1 120 ? 25.139 -9.261 9.800 1.00 27.42 149 ALA A CA 1
ATOM 950 C C . ALA A 1 120 ? 25.461 -8.528 11.114 1.00 25.02 149 ALA A C 1
ATOM 951 O O . ALA A 1 120 ? 26.638 -8.224 11.453 1.00 29.01 149 ALA A O 1
ATOM 953 N N . LEU A 1 121 ? 24.410 -8.359 11.919 1.00 26.50 150 LEU A N 1
ATOM 954 C CA . LEU A 1 121 ? 24.522 -7.834 13.294 1.00 26.50 150 LEU A CA 1
ATOM 955 C C . LEU A 1 121 ? 23.778 -8.867 14.170 1.00 26.74 150 LEU A C 1
ATOM 956 O O . LEU A 1 121 ? 22.597 -9.067 13.945 1.00 29.95 150 LEU A O 1
ATOM 961 N N . ILE A 1 122 ? 24.507 -9.508 15.086 1.00 28.65 151 ILE A N 1
ATOM 962 C CA . ILE A 1 122 ? 23.901 -10.647 15.849 1.00 30.64 151 ILE A CA 1
ATOM 963 C C . ILE A 1 122 ? 23.957 -10.331 17.325 1.00 30.62 151 ILE A C 1
ATOM 964 O O . ILE A 1 122 ? 25.069 -10.132 17.861 1.00 32.67 151 ILE A O 1
ATOM 969 N N . ARG A 1 123 ? 22.789 -10.361 18.025 1.00 31.05 152 ARG A N 1
ATOM 970 C CA . ARG A 1 123 ? 22.825 -9.961 19.442 1.00 30.83 152 ARG A CA 1
ATOM 971 C C . ARG A 1 123 ? 23.402 -11.114 20.285 1.00 40.25 152 ARG A C 1
ATOM 972 O O . ARG A 1 123 ? 23.166 -12.274 19.966 1.00 39.32 152 ARG A O 1
ATOM 980 N N . THR A 1 124 ? 24.211 -10.796 21.301 1.00 50.37 153 THR A N 1
ATOM 981 C CA . THR A 1 124 ? 24.726 -11.831 22.212 1.00 52.89 153 THR A CA 1
ATOM 982 C C . THR A 1 124 ? 24.118 -11.669 23.641 1.00 60.23 153 THR A C 1
ATOM 983 O O . THR A 1 124 ? 23.646 -10.595 23.993 1.00 56.57 153 THR A O 1
ATOM 987 N N . GLY A 1 125 ? 24.158 -12.713 24.468 1.00 63.49 154 GLY A N 1
ATOM 988 C CA . GLY A 1 125 ? 23.577 -12.612 25.824 1.00 68.64 154 GLY A CA 1
ATOM 989 C C . GLY A 1 125 ? 24.599 -12.198 26.879 1.00 65.70 154 GLY A C 1
ATOM 990 O O . GLY A 1 125 ? 24.244 -11.686 27.971 1.00 60.49 154 GLY A O 1
ATOM 99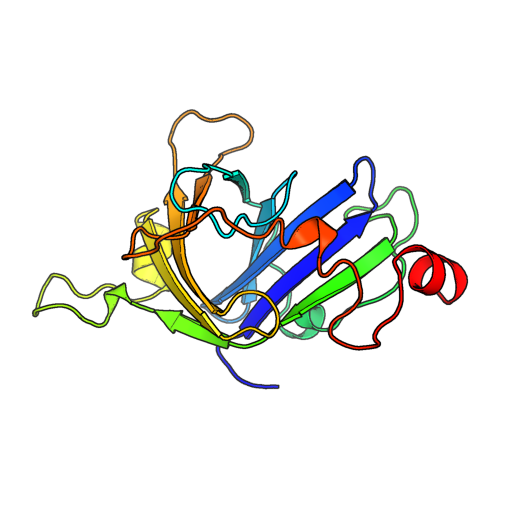1 N N . GLY A 1 126 ? 25.874 -12.414 26.541 1.00 58.31 155 GLY A N 1
ATOM 992 C CA . GLY A 1 126 ? 26.948 -12.372 27.527 1.00 54.56 155 GLY A CA 1
ATOM 993 C C . GLY A 1 126 ? 28.244 -11.672 27.144 1.00 60.67 155 GLY A C 1
ATOM 994 O O . GLY A 1 126 ? 29.217 -11.769 27.908 1.00 55.59 155 GLY A O 1
ATOM 995 N N . ILE A 1 127 ? 28.283 -10.985 25.986 1.00 48.67 156 ILE A N 1
ATOM 996 C CA . ILE A 1 127 ? 29.415 -10.100 25.719 1.00 45.53 156 ILE A CA 1
ATOM 997 C C . ILE A 1 127 ? 29.158 -8.789 26.469 1.00 51.91 156 ILE A C 1
ATOM 998 O O . ILE A 1 127 ? 27.975 -8.289 26.514 1.00 45.39 156 ILE A O 1
ATOM 1003 N N . GLU A 1 128 ? 30.253 -8.276 27.082 1.00 54.59 157 GLU A N 1
ATOM 1004 C CA . GLU A 1 128 ? 30.261 -7.036 27.887 1.00 54.47 157 GLU A CA 1
ATOM 1005 C C . GLU A 1 128 ? 29.613 -5.883 27.101 1.00 58.56 157 GLU A C 1
ATOM 1006 O O . GLU A 1 128 ? 29.639 -5.887 25.847 1.00 52.48 157 GLU A O 1
ATOM 1012 N N . LYS A 1 129 ? 29.012 -4.926 27.826 1.00 59.02 158 LYS A N 1
ATOM 1013 C CA . LYS A 1 129 ? 28.355 -3.734 27.219 1.00 53.88 158 LYS A CA 1
ATOM 1014 C C . LYS A 1 129 ? 27.229 -4.109 26.228 1.00 56.61 158 LYS A C 1
ATOM 1015 O O . LYS A 1 129 ? 27.102 -3.432 25.195 1.00 52.60 158 LYS A O 1
ATOM 1021 N N . ARG A 1 130 ? 26.447 -5.176 26.535 1.00 52.31 159 ARG A N 1
ATOM 1022 C CA . ARG A 1 130 ? 25.347 -5.732 25.679 1.00 48.23 159 ARG A CA 1
ATOM 1023 C C . ARG A 1 130 ? 25.787 -5.950 24.223 1.00 46.86 159 ARG A C 1
ATOM 1024 O O . ARG A 1 130 ? 25.027 -5.632 23.263 1.00 43.03 159 ARG A O 1
ATOM 1032 N N . GLY A 1 131 ? 27.006 -6.449 24.061 1.00 41.32 160 GLY A N 1
ATOM 1033 C CA . GLY A 1 131 ? 27.562 -6.686 22.759 1.00 42.12 160 GLY A CA 1
ATOM 1034 C C . GLY A 1 131 ? 26.689 -7.376 21.719 1.00 39.08 160 GLY A C 1
ATOM 1035 O O . GLY A 1 131 ? 25.872 -8.278 21.991 1.00 40.91 160 GLY A O 1
ATOM 1036 N N . TRP A 1 132 ? 26.880 -6.940 20.483 1.00 30.75 161 TRP A N 1
ATOM 1037 C CA . TRP A 1 132 ? 26.414 -7.680 19.316 1.00 27.99 161 TRP A CA 1
ATOM 1038 C C . TRP A 1 132 ? 27.672 -7.944 18.541 1.00 27.35 161 TRP A C 1
ATOM 1039 O O . TRP A 1 132 ? 28.689 -7.331 18.778 1.00 29.91 161 TRP A O 1
ATOM 1050 N N . LEU A 1 133 ? 27.590 -8.907 17.626 1.00 27.76 162 LEU A N 1
ATOM 1051 C CA . LEU A 1 133 ? 28.712 -9.223 16.745 1.00 29.96 162 LEU A CA 1
ATOM 1052 C C . LEU A 1 133 ? 28.316 -8.534 15.411 1.00 27.08 162 LEU A C 1
ATOM 1053 O O . LEU A 1 133 ? 27.162 -8.612 15.014 1.00 29.51 162 LEU A O 1
ATOM 1058 N N . PHE A 1 134 ? 29.282 -7.898 14.741 1.00 24.82 163 PHE A N 1
ATOM 1059 C CA . PHE A 1 134 ? 29.023 -7.236 13.480 1.00 23.79 163 PHE A CA 1
ATOM 1060 C C . PHE A 1 134 ? 30.030 -7.849 12.480 1.00 25.90 163 PHE A C 1
ATOM 1061 O O . PHE A 1 134 ? 31.243 -7.784 12.714 1.00 27.87 163 PHE A O 1
ATOM 1069 N N . PHE A 1 135 ? 29.539 -8.437 11.412 1.00 25.66 164 PHE A N 1
ATOM 1070 C CA . PHE A 1 135 ? 30.524 -9.017 10.459 1.00 26.31 164 PHE A CA 1
ATOM 1071 C C . PHE A 1 135 ? 30.009 -9.000 9.022 1.00 26.08 164 PHE A C 1
ATOM 1072 O O . PHE A 1 135 ? 28.809 -9.077 8.742 1.00 24.77 164 PHE A O 1
ATOM 1080 N N . LYS A 1 136 ? 30.987 -8.955 8.116 1.00 26.93 165 LYS A N 1
ATOM 1081 C CA . LYS A 1 136 ? 30.692 -9.207 6.695 1.00 27.23 165 LYS A CA 1
ATOM 1082 C C . LYS A 1 136 ? 30.150 -10.615 6.543 1.00 29.21 165 LYS A C 1
ATOM 1083 O O . LYS A 1 136 ? 30.680 -11.583 7.123 1.00 29.50 165 LYS A O 1
ATOM 1089 N N . MET A 1 137 ? 29.082 -10.767 5.769 1.00 24.21 166 MET A N 1
ATOM 1090 C CA . MET A 1 137 ? 28.518 -12.101 5.565 1.00 26.53 166 MET A CA 1
ATOM 1091 C C . MET A 1 137 ? 29.377 -12.866 4.511 1.00 27.33 166 MET A C 1
ATOM 1092 O O . MET A 1 137 ? 29.994 -12.286 3.630 1.00 28.53 166 MET A O 1
ATOM 1097 N N . LYS A 1 138 ? 29.431 -14.179 4.687 1.00 30.31 167 LYS A N 1
ATOM 1098 C CA . LYS A 1 138 ? 30.316 -14.995 3.880 1.00 31.03 167 LYS A CA 1
ATOM 1099 C C . LYS A 1 138 ? 29.799 -15.022 2.419 1.00 32.63 167 LYS A C 1
ATOM 1100 O O . LYS A 1 138 ? 28.608 -15.174 2.152 1.00 34.11 167 LYS A O 1
ATOM 1106 N N . GLU A 1 139 ? 30.711 -14.845 1.492 1.00 34.60 168 GLU A N 1
ATOM 1107 C CA . GLU A 1 139 ? 30.378 -15.002 0.050 1.00 32.17 168 GLU A CA 1
ATOM 1108 C C . GLU A 1 139 ? 31.706 -15.339 -0.602 1.00 36.11 168 GLU A C 1
ATOM 1109 O O . GLU A 1 139 ? 32.780 -15.124 0.027 1.00 37.27 168 GLU A O 1
ATOM 1115 N N . PRO A 1 140 ? 31.676 -15.796 -1.890 1.00 42.10 169 PRO A N 1
ATOM 1116 C CA . PRO A 1 140 ? 32.938 -16.133 -2.579 1.00 41.31 169 PRO A CA 1
ATOM 1117 C C . PRO A 1 140 ? 33.902 -14.971 -2.725 1.00 39.12 169 PRO A C 1
ATOM 1118 O O . PRO A 1 140 ? 33.538 -13.802 -2.972 1.00 40.29 169 PRO A O 1
ATOM 1122 N N . HIS A 1 141 ? 35.166 -15.261 -2.511 1.00 38.06 170 HIS A N 1
ATOM 1123 C CA . HIS A 1 141 ? 36.206 -14.224 -2.619 1.00 38.67 170 HIS A CA 1
ATOM 1124 C C . HIS A 1 141 ? 37.524 -15.007 -2.749 1.00 50.08 170 HIS A C 1
ATOM 1125 O O . HIS A 1 141 ? 37.690 -16.049 -2.102 1.00 53.30 170 HIS A O 1
ATOM 1132 N N . GLU A 1 142 ? 38.432 -14.524 -3.594 1.00 59.85 171 GLU A N 1
ATOM 1133 C CA . GLU A 1 142 ? 39.762 -15.104 -3.708 1.00 62.09 171 GLU A CA 1
ATOM 1134 C C . GLU A 1 142 ? 40.644 -13.937 -3.364 1.00 59.65 171 GLU A C 1
ATOM 1135 O O . GLU A 1 142 ? 40.375 -12.815 -3.768 1.00 62.38 171 GLU A O 1
ATOM 1141 N N . GLY A 1 143 ? 41.688 -14.180 -2.597 1.00 56.92 172 GLY A N 1
ATOM 1142 C CA . GLY A 1 143 ? 42.615 -13.096 -2.319 1.00 58.81 172 GLY A CA 1
ATOM 1143 C C . GLY A 1 143 ? 42.452 -12.616 -0.901 1.00 56.66 172 GLY A C 1
ATOM 1144 O O . GLY A 1 143 ? 41.563 -13.099 -0.161 1.00 59.01 172 GLY A O 1
ATOM 1145 N N . SER A 1 144 ? 43.350 -11.713 -0.518 1.00 51.26 173 SER A N 1
ATOM 1146 C CA . SER A 1 144 ? 43.320 -11.091 0.806 1.00 54.73 173 SER A CA 1
ATOM 1147 C C . SER A 1 144 ? 42.309 -9.943 0.741 1.00 46.28 173 SER A C 1
ATOM 1148 O O . SER A 1 144 ? 41.813 -9.616 -0.328 1.00 42.33 173 SER A O 1
ATOM 1151 N N . TYR A 1 145 ? 42.002 -9.344 1.874 1.00 42.90 174 TYR A N 1
ATOM 1152 C CA . TYR A 1 145 ? 40.981 -8.307 1.900 1.00 37.09 174 TYR A CA 1
ATOM 1153 C C . TYR A 1 145 ? 41.619 -7.010 2.192 1.00 39.04 174 TYR A C 1
ATOM 1154 O O . TYR A 1 145 ? 42.521 -6.930 3.028 1.00 42.94 174 TYR A O 1
ATOM 1163 N N . GLU A 1 146 ? 41.185 -5.984 1.488 1.00 38.87 175 GLU A N 1
ATOM 1164 C CA . GLU A 1 146 ? 41.518 -4.628 1.853 1.00 39.08 175 GLU A CA 1
ATOM 1165 C C . GLU A 1 146 ? 41.189 -4.285 3.348 1.00 42.46 175 GLU A C 1
ATOM 1166 O O . GLU A 1 146 ? 40.188 -4.743 3.878 1.00 41.48 175 GLU A O 1
ATOM 1172 N N . ASP A 1 147 ? 42.071 -3.529 4.003 1.00 37.37 176 ASP A N 1
ATOM 1173 C CA . ASP A 1 147 ? 41.811 -2.897 5.283 1.00 42.91 176 ASP A CA 1
ATOM 1174 C C . ASP A 1 147 ? 41.112 -1.581 4.935 1.00 37.32 176 ASP A C 1
ATOM 1175 O O . ASP A 1 147 ? 41.764 -0.579 4.590 1.00 37.42 176 ASP A O 1
ATOM 1180 N N . ILE A 1 148 ? 39.777 -1.589 4.991 1.00 35.80 177 ILE A N 1
ATOM 1181 C CA . ILE A 1 148 ? 38.997 -0.423 4.511 1.00 33.25 177 ILE A CA 1
ATOM 1182 C C . ILE A 1 148 ? 39.301 0.803 5.394 1.00 33.45 177 ILE A C 1
ATOM 1183 O O . ILE A 1 148 ? 39.292 1.973 4.928 1.00 35.59 177 ILE A O 1
ATOM 1188 N N . GLU A 1 149 ? 39.633 0.574 6.656 1.00 33.74 178 GLU A N 1
ATOM 1189 C CA . GLU A 1 149 ? 39.894 1.722 7.533 1.00 32.72 178 GLU A CA 1
ATOM 1190 C C . GLU A 1 149 ? 41.167 2.451 7.149 1.00 37.03 178 GLU A C 1
ATOM 1191 O O . GLU A 1 149 ? 41.257 3.642 7.345 1.00 35.49 178 GLU A O 1
ATOM 1197 N N . LYS A 1 150 ? 42.174 1.685 6.730 1.00 35.71 179 LYS A N 1
ATOM 1198 C CA . LYS A 1 150 ? 43.424 2.249 6.216 1.00 37.89 179 LYS A CA 1
ATOM 1199 C C . LYS A 1 150 ? 43.277 2.810 4.819 1.00 35.18 179 LYS A C 1
ATOM 1200 O O . LYS A 1 150 ? 43.737 3.940 4.519 1.00 39.20 179 LYS A O 1
ATOM 1206 N N . ALA A 1 151 ? 42.604 2.072 3.966 1.00 34.04 180 ALA A N 1
ATOM 1207 C CA . ALA A 1 151 ? 42.460 2.482 2.570 1.00 39.55 180 ALA A CA 1
ATOM 1208 C C . ALA A 1 151 ? 41.595 3.739 2.397 1.00 43.23 180 ALA A C 1
ATOM 1209 O O . ALA A 1 151 ? 41.793 4.560 1.455 1.00 36.63 180 ALA A O 1
ATOM 1211 N N . ALA A 1 152 ? 40.633 3.922 3.307 1.00 37.29 181 ALA A N 1
ATOM 1212 C CA . ALA A 1 152 ? 39.618 4.982 3.051 1.00 36.85 181 ALA A CA 1
ATOM 1213 C C . ALA A 1 152 ? 39.257 5.663 4.329 1.00 34.74 181 ALA A C 1
ATOM 1214 O O . ALA A 1 152 ? 38.141 5.448 4.869 1.00 38.10 181 ALA A O 1
ATOM 1216 N N . PRO A 1 153 ? 40.185 6.509 4.833 1.00 33.92 182 PRO A N 1
ATOM 1217 C CA . PRO A 1 153 ? 40.051 7.018 6.165 1.00 36.25 182 PRO A CA 1
ATOM 1218 C C . PRO A 1 153 ? 39.246 8.293 6.264 1.00 33.84 182 PRO A C 1
ATOM 1219 O O . PRO A 1 153 ? 38.942 8.706 7.364 1.00 34.60 182 PRO A O 1
ATOM 1223 N N . ASP A 1 154 ? 38.896 8.919 5.127 1.00 33.07 183 ASP A N 1
ATOM 1224 C CA . ASP A 1 154 ? 38.427 10.311 5.166 1.00 31.75 183 ASP A CA 1
ATOM 1225 C C . ASP A 1 154 ? 36.909 10.470 4.959 1.00 28.92 183 ASP A C 1
ATOM 1226 O O . ASP A 1 154 ? 36.219 9.511 4.604 1.00 29.25 183 ASP A O 1
ATOM 1231 N N . SER A 1 155 ? 36.437 11.692 5.169 1.00 27.33 184 SER A N 1
ATOM 1232 C CA . SER A 1 155 ? 34.964 11.954 5.112 1.00 28.58 184 SER A CA 1
ATOM 1233 C C . SER A 1 155 ? 34.399 11.656 3.745 1.00 31.17 184 SER A C 1
ATOM 1234 O O . SER A 1 155 ? 34.895 12.141 2.713 1.00 26.92 184 SER A O 1
ATOM 1237 N N . VAL A 1 156 ? 33.316 10.887 3.748 1.00 28.65 185 VAL A N 1
ATOM 1238 C CA . VAL A 1 156 ? 32.547 10.608 2.525 1.00 30.18 185 VAL A CA 1
ATOM 1239 C C . VAL A 1 156 ? 31.797 11.881 2.115 1.00 31.66 185 VAL A C 1
ATOM 1240 O O . VAL A 1 156 ? 31.465 12.055 0.935 1.00 31.07 185 VAL A O 1
ATOM 1244 N N . LEU A 1 157 ? 31.536 12.768 3.061 1.00 28.06 186 LEU A N 1
ATOM 1245 C CA . LEU A 1 157 ? 30.761 14.007 2.711 1.00 31.55 186 LEU A CA 1
ATOM 1246 C C . LEU A 1 157 ? 31.664 15.128 2.154 1.00 34.97 186 LEU A C 1
ATOM 1247 O O . LEU A 1 157 ? 31.257 15.875 1.247 1.00 35.83 186 LEU A O 1
ATOM 1252 N N . THR A 1 158 ? 32.847 15.275 2.735 1.00 28.38 187 THR A N 1
ATOM 1253 C CA . THR A 1 158 ? 33.679 16.429 2.389 1.00 29.55 187 THR A CA 1
ATOM 1254 C C . THR A 1 158 ? 35.082 16.074 1.926 1.00 29.54 187 THR A C 1
ATOM 1255 O O . THR A 1 158 ? 35.856 16.960 1.497 1.00 29.18 187 THR A O 1
ATOM 1259 N N . GLY A 1 159 ? 35.474 14.821 2.067 1.00 27.28 188 GLY A N 1
ATOM 1260 C CA . GLY A 1 159 ? 36.850 14.390 1.781 1.00 28.74 188 GLY A CA 1
ATOM 1261 C C . GLY A 1 159 ? 37.866 14.807 2.835 1.00 29.47 188 GLY A C 1
ATOM 1262 O O . GLY A 1 159 ? 39.034 14.455 2.713 1.00 28.83 188 GLY A O 1
ATOM 1263 N N . ARG A 1 160 ? 37.429 15.530 3.886 1.00 29.31 189 ARG A N 1
ATOM 1264 C CA . ARG A 1 160 ? 38.335 15.958 4.984 1.00 29.15 189 ARG A CA 1
ATOM 1265 C C . ARG A 1 160 ? 38.905 14.834 5.810 1.00 30.68 189 ARG A C 1
ATOM 1266 O O . ARG A 1 160 ? 38.230 13.799 6.040 1.00 28.83 189 ARG A O 1
ATOM 1274 N N . THR A 1 161 ? 40.108 15.067 6.357 1.00 29.30 190 THR A N 1
ATOM 1275 C CA . THR A 1 161 ? 40.640 14.196 7.371 1.00 28.66 190 THR A CA 1
ATOM 1276 C C . THR A 1 161 ? 40.011 14.519 8.732 1.00 30.87 190 THR A C 1
ATOM 1277 O O . THR A 1 161 ? 39.403 15.576 8.903 1.00 28.05 190 THR A O 1
ATOM 1281 N N . MET A 1 162 ? 40.234 13.627 9.715 1.00 30.75 191 MET A N 1
ATOM 1282 C CA . MET A 1 162 ? 39.792 13.909 11.092 1.00 32.74 191 MET A CA 1
ATOM 1283 C C . MET A 1 162 ? 40.399 15.206 11.631 1.00 31.38 191 MET A C 1
ATOM 1284 O O . MET A 1 162 ? 39.711 16.024 12.203 1.00 29.37 191 MET A O 1
ATOM 1289 N N . ASP A 1 163 ? 41.679 15.443 11.369 1.00 32.57 192 ASP A N 1
ATOM 1290 C CA . ASP A 1 163 ? 42.284 16.682 11.907 1.00 36.98 192 ASP A CA 1
ATOM 1291 C C . ASP A 1 163 ? 41.746 17.943 11.216 1.00 34.76 192 ASP A C 1
ATOM 1292 O O . ASP A 1 163 ? 41.528 18.962 11.865 1.00 37.28 192 ASP A O 1
ATOM 1297 N N . GLU A 1 164 ? 41.463 17.877 9.905 1.00 30.97 193 GLU A N 1
ATOM 1298 C CA . GLU A 1 164 ? 40.763 18.990 9.265 1.00 34.02 193 GLU A CA 1
ATOM 1299 C C . GLU A 1 164 ? 39.387 19.302 9.831 1.00 36.18 193 GLU A C 1
ATOM 1300 O O . GLU A 1 164 ? 39.031 20.511 10.004 1.00 38.47 193 GLU A O 1
ATOM 1306 N N . ILE A 1 165 ? 38.614 18.243 10.150 1.00 32.00 194 ILE A N 1
ATOM 1307 C CA . ILE A 1 165 ? 37.299 18.461 10.775 1.00 31.66 194 ILE A CA 1
ATOM 1308 C C . ILE A 1 165 ? 37.491 19.121 12.185 1.00 30.50 194 ILE A C 1
ATOM 1309 O O . ILE A 1 165 ? 36.842 20.104 12.487 1.00 35.56 194 ILE A O 1
ATOM 1314 N N . ALA A 1 166 ? 38.405 18.582 12.974 1.00 30.96 195 ALA A N 1
ATOM 1315 C CA . ALA A 1 166 ? 38.696 19.110 14.358 1.00 35.71 195 ALA A CA 1
ATOM 1316 C C . ALA A 1 166 ? 39.105 20.617 14.238 1.00 42.48 195 ALA A C 1
ATOM 1317 O O . ALA A 1 166 ? 38.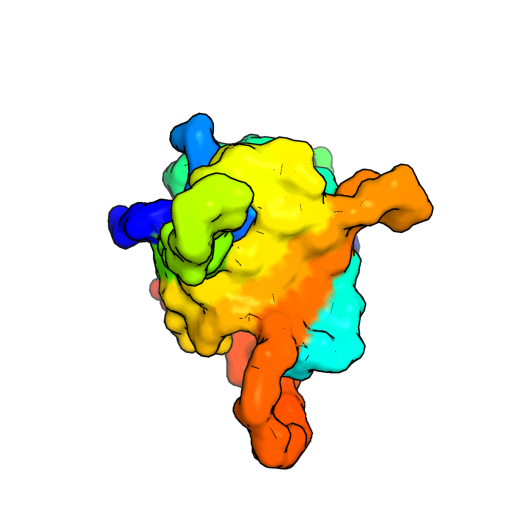578 21.452 14.966 1.00 42.28 195 ALA A O 1
ATOM 1319 N N . LYS A 1 167 ? 39.976 20.966 13.285 1.00 42.14 196 LYS A N 1
ATOM 1320 C CA . LYS A 1 167 ? 40.415 22.379 13.127 1.00 45.73 196 LYS A CA 1
ATOM 1321 C C . LYS A 1 167 ? 39.329 23.273 12.622 1.00 51.34 196 LYS A C 1
ATOM 1322 O O . LYS A 1 167 ? 39.211 24.398 13.074 1.00 50.17 196 LYS A O 1
ATOM 1328 N N . GLU A 1 168 ? 38.520 22.785 11.692 1.00 43.57 197 GLU A N 1
ATOM 1329 C CA . GLU A 1 168 ? 37.476 23.614 11.143 1.00 44.83 197 GLU A CA 1
ATOM 1330 C C . GLU A 1 168 ? 36.215 23.703 11.998 1.00 57.35 197 GLU A C 1
ATOM 1331 O O . GLU A 1 168 ? 35.351 24.500 11.668 1.00 59.59 197 GLU A O 1
ATOM 1337 N N . GLY A 1 169 ? 36.105 22.895 13.066 1.00 53.88 198 GLY A N 1
ATOM 1338 C CA . GLY A 1 169 ? 34.903 22.840 13.933 1.00 53.21 198 GLY A CA 1
ATOM 1339 C C . GLY A 1 169 ? 33.918 21.730 13.654 0.00 30.00 198 GLY A C 1
ATOM 1340 O O . GLY A 1 169 ? 32.965 21.687 14.503 0.00 30.00 198 GLY A O 1
#

Foldseek 3Di:
DDPQKWWKKFAPAPHTWIKTWTDDPQWTWIWIWRLDAFQDQPDKTKTATDDTHGPVCLCDFAADDHPDVSGGGIAGQKMDYKAFCQCVDPPPSRADQVRCVVQQWTWIQDDIPQGGGIKIWGFDDDDPNRITIIHGHDDDDDDDGDPSCVVRVHHPVPRDHRVVRHVVD